Protein AF-A0A484XZW1-F1 (afdb_monomer)

Solvent-accessible surface area (backbone atoms only — not comparable to full-atom values): 4901 Å² total; per-residue (Å²): 102,66,76,62,32,49,45,29,42,73,71,69,70,41,78,67,75,62,57,66,60,54,51,52,63,49,59,76,46,41,67,68,56,61,74,68,68,71,67,60,69,60,53,52,52,52,35,57,75,73,67,54,91,82,86,84,86,83,76,94,51,70,58,31,31,72,88,75,21,53,70,88,67,41,44,92,123

Structure (mmCIF, N/CA/C/O backbone):
data_AF-A0A484XZW1-F1
#
_entry.id   AF-A0A484XZW1-F1
#
loop_
_atom_site.group_PDB
_atom_site.id
_atom_site.type_symbol
_atom_site.label_atom_id
_atom_site.label_alt_id
_atom_site.label_comp_id
_atom_site.label_asym_id
_atom_site.label_entity_id
_atom_site.label_seq_id
_atom_site.pdbx_PDB_ins_code
_atom_site.Cartn_x
_atom_site.Cartn_y
_atom_site.Cartn_z
_atom_site.occupancy
_atom_site.B_iso_or_equiv
_atom_site.auth_seq_id
_atom_site.auth_comp_id
_atom_site.auth_asym_id
_atom_site.auth_atom_id
_atom_site.pdbx_PDB_model_num
ATOM 1 N N . MET A 1 1 ? 3.196 4.043 -19.107 1.00 83.69 1 MET A N 1
ATOM 2 C CA . MET A 1 1 ? 4.447 3.257 -19.003 1.00 83.69 1 MET A CA 1
ATOM 3 C C . MET A 1 1 ? 5.653 3.917 -19.667 1.00 83.69 1 MET A C 1
ATOM 5 O O . MET A 1 1 ? 6.762 3.653 -19.229 1.00 83.69 1 MET A O 1
ATOM 9 N N . GLU A 1 2 ? 5.481 4.813 -20.648 1.00 90.75 2 GLU A N 1
ATOM 10 C CA . GLU A 1 2 ? 6.609 5.459 -21.349 1.00 90.75 2 GLU A CA 1
ATOM 11 C C . GLU A 1 2 ? 7.591 6.205 -20.431 1.00 90.75 2 GLU A C 1
ATOM 13 O O . GLU A 1 2 ? 8.795 6.029 -20.574 1.00 90.75 2 GLU A O 1
ATOM 18 N N . TYR A 1 3 ? 7.100 6.972 -19.4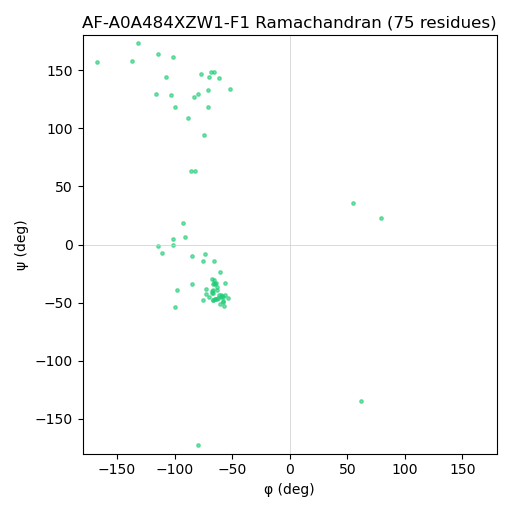50 1.00 96.81 3 TYR A N 1
ATOM 19 C CA . TYR A 1 3 ? 7.957 7.714 -18.515 1.00 96.81 3 TYR A CA 1
ATOM 20 C C . TYR A 1 3 ? 8.925 6.804 -17.734 1.00 96.81 3 TYR A C 1
ATOM 22 O O . TYR A 1 3 ? 10.131 7.048 -17.713 1.00 96.81 3 TYR A O 1
ATOM 30 N N . HIS A 1 4 ? 8.419 5.721 -17.136 1.00 97.38 4 HIS A N 1
ATOM 31 C CA . HIS A 1 4 ? 9.250 4.777 -16.380 1.00 97.38 4 HIS A CA 1
ATOM 32 C C . HIS A 1 4 ? 10.123 3.915 -17.300 1.00 97.38 4 HIS A C 1
ATOM 34 O O . HIS A 1 4 ? 11.299 3.715 -17.005 1.00 97.38 4 HIS A O 1
ATOM 40 N N . ASN A 1 5 ? 9.607 3.482 -18.456 1.00 97.94 5 ASN A N 1
ATOM 41 C CA . ASN A 1 5 ? 10.401 2.734 -19.435 1.00 97.94 5 ASN A CA 1
ATOM 42 C C . ASN A 1 5 ? 11.552 3.568 -20.010 1.00 97.94 5 ASN A C 1
ATOM 44 O O . ASN A 1 5 ? 12.628 3.024 -20.252 1.00 97.94 5 ASN A O 1
ATOM 48 N N . PHE A 1 6 ? 11.379 4.884 -20.168 1.00 97.94 6 PHE A N 1
ATOM 49 C CA . PHE A 1 6 ? 12.472 5.771 -20.559 1.00 97.94 6 PHE A CA 1
ATOM 50 C C . PHE A 1 6 ? 13.625 5.709 -19.549 1.00 97.94 6 PHE A C 1
ATOM 52 O O . PHE A 1 6 ? 14.781 5.603 -19.955 1.00 97.94 6 PHE A O 1
ATOM 59 N N . GLN A 1 7 ? 13.329 5.736 -18.246 1.00 98.38 7 GLN A N 1
ATOM 60 C CA . GLN A 1 7 ? 14.350 5.606 -17.203 1.00 98.38 7 GLN A CA 1
ATOM 61 C C . GLN A 1 7 ? 14.981 4.207 -17.205 1.00 98.38 7 GLN A C 1
ATOM 63 O O . GLN A 1 7 ? 16.206 4.093 -17.210 1.00 98.38 7 GLN A O 1
ATOM 68 N N . LEU A 1 8 ? 14.167 3.147 -17.258 1.00 98.38 8 LEU A N 1
ATOM 69 C CA . LEU A 1 8 ? 14.643 1.759 -17.256 1.00 98.38 8 LEU A CA 1
ATOM 70 C C . LEU A 1 8 ? 15.617 1.487 -18.407 1.00 98.38 8 LEU A C 1
ATOM 72 O O . LEU A 1 8 ? 16.749 1.069 -18.170 1.00 98.38 8 LEU A O 1
ATOM 76 N N . VAL A 1 9 ? 15.220 1.807 -19.638 1.00 97.75 9 VAL A N 1
ATOM 77 C CA . VAL A 1 9 ? 16.009 1.497 -20.836 1.00 97.75 9 VAL A CA 1
ATOM 78 C C . VAL A 1 9 ? 17.202 2.440 -20.979 1.00 97.75 9 VAL A C 1
ATOM 80 O O . VAL A 1 9 ? 18.333 2.001 -21.207 1.00 97.75 9 VAL A O 1
ATOM 83 N N . ASN A 1 10 ? 16.986 3.753 -20.845 1.00 97.69 10 ASN A N 1
ATOM 84 C CA . ASN A 1 10 ? 18.022 4.723 -21.204 1.00 97.69 10 ASN A CA 1
ATOM 85 C C . ASN A 1 10 ? 19.018 4.976 -20.077 1.00 97.69 10 ASN A C 1
ATOM 87 O O . ASN A 1 10 ? 20.199 5.184 -20.369 1.00 97.69 10 ASN A O 1
ATOM 91 N N . PHE A 1 11 ? 18.576 4.935 -18.819 1.00 97.44 11 PHE A N 1
ATOM 92 C CA . PHE A 1 11 ? 19.430 5.210 -17.667 1.00 97.44 11 PHE A CA 1
ATOM 93 C C . PHE A 1 11 ? 19.919 3.919 -17.006 1.00 97.44 11 PHE A C 1
ATOM 95 O O . PHE A 1 11 ? 21.127 3.715 -16.904 1.00 97.44 11 PHE A O 1
ATOM 102 N N . TYR A 1 12 ? 19.004 3.019 -16.637 1.00 97.81 12 TYR A N 1
ATOM 103 C CA . TYR A 1 12 ? 19.344 1.801 -15.889 1.00 97.81 12 TYR A CA 1
ATOM 104 C C . TYR A 1 12 ? 19.791 0.617 -16.757 1.00 97.81 12 TYR A C 1
ATOM 106 O O . TYR A 1 12 ? 20.297 -0.363 -16.217 1.00 97.81 12 TYR A O 1
ATOM 114 N N . LYS A 1 13 ? 19.646 0.709 -18.088 1.00 97.81 13 LYS A N 1
ATOM 115 C CA . LYS A 1 13 ? 19.961 -0.367 -19.051 1.00 97.81 13 LYS A CA 1
ATOM 116 C C . LYS A 1 13 ? 19.228 -1.679 -18.739 1.00 97.81 13 LYS A C 1
ATOM 118 O O . LYS A 1 13 ? 19.776 -2.760 -18.930 1.00 97.81 13 LYS A O 1
ATOM 123 N N . ALA A 1 14 ? 17.995 -1.557 -18.257 1.00 98.00 14 ALA A N 1
ATOM 124 C CA . ALA A 1 14 ? 17.083 -2.659 -17.993 1.00 98.00 14 ALA A CA 1
ATOM 125 C C . ALA A 1 14 ? 16.039 -2.784 -19.112 1.00 98.00 14 ALA A C 1
ATOM 127 O O . ALA A 1 14 ? 15.799 -1.835 -19.866 1.00 98.00 14 ALA A O 1
ATOM 128 N N . ASP A 1 15 ? 15.403 -3.950 -19.192 1.00 97.81 15 ASP A N 1
ATOM 129 C CA . ASP A 1 15 ? 14.334 -4.200 -20.153 1.00 97.81 15 ASP A CA 1
ATOM 130 C C . ASP A 1 15 ? 13.104 -3.326 -19.869 1.00 97.81 15 ASP A C 1
ATOM 132 O O . ASP A 1 15 ? 12.790 -2.986 -18.724 1.00 97.81 15 ASP A O 1
ATOM 136 N N . ALA A 1 16 ? 12.393 -2.959 -20.935 1.00 97.62 16 ALA A N 1
ATOM 137 C CA . ALA A 1 16 ? 11.140 -2.229 -20.822 1.00 97.62 16 ALA A CA 1
ATOM 138 C C . ALA A 1 16 ? 10.034 -3.127 -20.250 1.00 97.62 16 ALA A C 1
ATOM 140 O O . ALA A 1 16 ? 9.923 -4.304 -20.591 1.00 97.62 16 ALA A O 1
ATOM 141 N N . VAL A 1 17 ? 9.159 -2.538 -19.437 1.00 98.12 17 VAL A N 1
ATOM 142 C CA . VAL A 1 17 ? 7.933 -3.193 -18.979 1.00 98.12 17 VAL A CA 1
ATOM 143 C C . VAL A 1 17 ? 6.875 -3.106 -20.078 1.00 98.12 17 VAL A C 1
ATOM 145 O O . VAL A 1 17 ? 6.597 -2.019 -20.594 1.00 98.12 17 VAL A O 1
ATOM 148 N N . ASP A 1 18 ? 6.265 -4.241 -20.420 1.00 98.19 18 ASP A N 1
ATOM 149 C CA . ASP A 1 18 ? 5.170 -4.310 -21.390 1.00 98.19 18 ASP A CA 1
ATOM 150 C C . ASP A 1 18 ? 3.892 -3.687 -20.813 1.00 98.19 18 ASP A C 1
ATOM 152 O O . ASP A 1 18 ? 3.342 -4.146 -19.810 1.00 98.19 18 ASP A O 1
ATOM 156 N N . TYR A 1 19 ? 3.416 -2.631 -21.470 1.00 98.00 19 TYR A N 1
ATOM 157 C CA . TYR A 1 19 ? 2.195 -1.938 -21.087 1.00 98.00 19 TYR A CA 1
ATOM 158 C C . TYR A 1 19 ? 0.953 -2.826 -21.186 1.00 98.00 19 TYR A C 1
ATOM 160 O O . TYR A 1 19 ? 0.150 -2.821 -20.254 1.00 98.00 19 TYR A O 1
ATOM 168 N N . GLN A 1 20 ? 0.789 -3.559 -22.292 1.00 98.19 20 GLN A N 1
ATOM 169 C CA . GLN A 1 20 ? -0.442 -4.305 -22.544 1.00 98.19 20 GLN A CA 1
ATOM 170 C C . GLN A 1 20 ? -0.577 -5.441 -21.539 1.00 98.19 20 GLN A C 1
ATOM 172 O O . GLN A 1 20 ? -1.635 -5.610 -20.945 1.00 98.19 20 GLN A O 1
ATOM 177 N N . LYS A 1 21 ? 0.529 -6.136 -21.263 1.00 98.31 21 LYS A N 1
ATOM 178 C CA . LYS A 1 21 ? 0.556 -7.180 -20.242 1.00 98.31 21 LYS A CA 1
ATOM 179 C C . LYS A 1 21 ? 0.150 -6.650 -18.863 1.00 98.31 21 LYS A C 1
ATOM 181 O O . LYS A 1 21 ? -0.698 -7.246 -18.215 1.00 98.31 21 LYS A O 1
ATOM 186 N N . VAL A 1 22 ? 0.720 -5.523 -18.422 1.00 98.25 22 VAL A N 1
ATOM 187 C CA . VAL A 1 22 ? 0.367 -4.938 -17.113 1.00 98.25 22 VAL A CA 1
ATOM 188 C C . VAL A 1 22 ? -1.099 -4.510 -17.073 1.00 98.25 22 VAL A C 1
ATOM 190 O O . V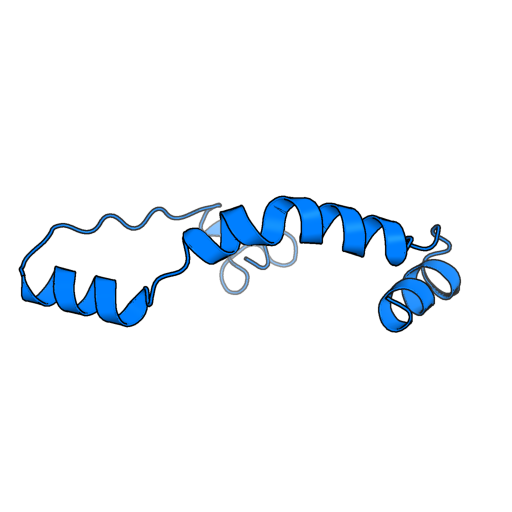AL A 1 22 ? -1.758 -4.696 -16.053 1.00 98.25 22 VAL A O 1
ATOM 193 N N . LEU A 1 23 ? -1.614 -3.945 -18.167 1.00 98.31 23 LEU A N 1
ATOM 194 C CA . LEU A 1 23 ? -3.025 -3.591 -18.269 1.00 98.31 23 LEU A CA 1
ATOM 195 C C . LEU A 1 23 ? -3.911 -4.832 -18.122 1.00 98.31 23 LEU A C 1
ATOM 197 O O . LEU A 1 23 ? -4.815 -4.824 -17.292 1.00 98.31 23 LEU A O 1
ATOM 201 N N . ASP A 1 24 ? -3.633 -5.887 -18.882 1.00 98.62 24 ASP A N 1
ATOM 202 C CA . ASP A 1 24 ? -4.420 -7.120 -18.867 1.00 98.62 24 ASP A CA 1
ATOM 203 C C . ASP A 1 24 ? -4.383 -7.788 -17.483 1.00 98.62 24 ASP A C 1
ATOM 205 O O . ASP A 1 24 ? -5.432 -8.137 -16.937 1.00 98.62 24 ASP A O 1
ATOM 209 N N . ASP A 1 25 ? -3.194 -7.887 -16.878 1.00 98.50 25 ASP A N 1
ATOM 210 C CA . ASP A 1 25 ? -2.989 -8.496 -15.560 1.00 98.50 25 ASP A CA 1
ATOM 211 C C . ASP A 1 25 ? -3.763 -7.743 -14.460 1.00 98.50 25 ASP A C 1
ATOM 213 O O . ASP A 1 25 ? -4.412 -8.361 -13.613 1.00 98.50 25 ASP A O 1
ATOM 217 N N . VAL A 1 26 ? -3.735 -6.404 -14.470 1.00 98.44 26 VAL A N 1
ATOM 218 C CA . VAL A 1 26 ? -4.454 -5.584 -13.478 1.00 98.44 26 VAL A CA 1
ATOM 219 C C . VAL A 1 26 ? -5.961 -5.609 -13.729 1.00 98.44 26 VAL A C 1
ATOM 221 O O . VAL A 1 26 ? -6.740 -5.743 -12.783 1.00 98.44 26 VAL A O 1
ATOM 224 N N . MET A 1 27 ? -6.392 -5.512 -14.988 1.00 98.50 27 MET A N 1
ATOM 225 C CA . MET A 1 27 ? -7.815 -5.518 -15.335 1.00 98.50 27 MET A CA 1
ATOM 226 C C . MET A 1 27 ? -8.481 -6.857 -15.020 1.00 98.50 27 MET A C 1
ATOM 228 O O . MET A 1 27 ? -9.647 -6.867 -14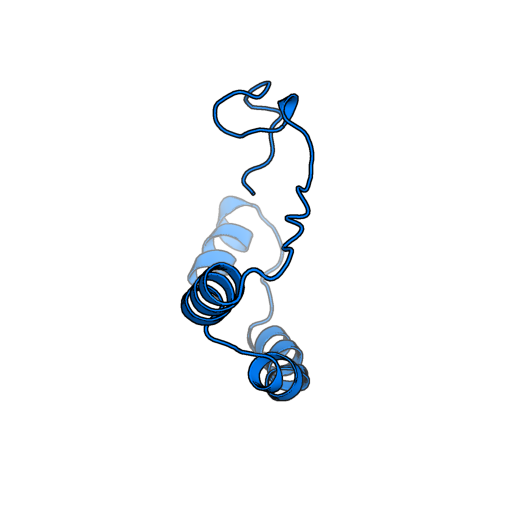.631 1.00 98.50 27 MET A O 1
ATOM 232 N N . ALA A 1 28 ? -7.747 -7.970 -15.089 1.00 98.56 28 ALA A N 1
AT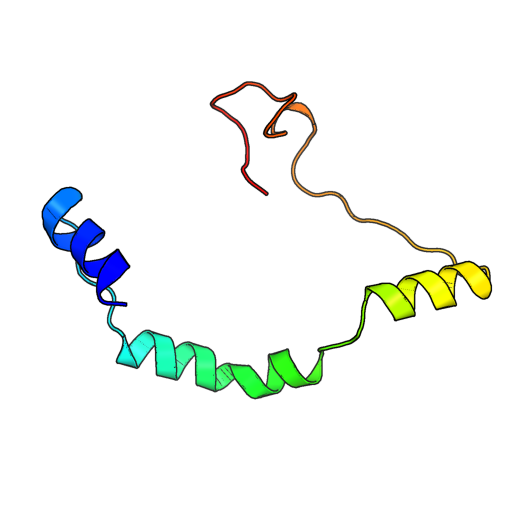OM 233 C CA . ALA A 1 28 ? -8.253 -9.290 -14.716 1.00 98.56 28 ALA A CA 1
ATOM 234 C C . ALA A 1 28 ? -8.691 -9.395 -13.240 1.00 98.56 28 ALA A C 1
ATOM 236 O O . ALA A 1 28 ? -9.515 -10.248 -12.910 1.00 98.56 28 ALA A O 1
ATOM 237 N N . ILE A 1 29 ? -8.166 -8.541 -12.353 1.00 98.31 29 ILE A N 1
ATOM 238 C CA . ILE A 1 29 ? -8.499 -8.532 -10.917 1.00 98.31 29 ILE A CA 1
ATOM 239 C C . ILE A 1 29 ? -9.230 -7.262 -10.461 1.00 98.31 29 ILE A C 1
ATOM 241 O O . ILE A 1 29 ? -9.587 -7.148 -9.286 1.00 98.31 29 ILE A O 1
ATOM 245 N N . ALA A 1 30 ? -9.467 -6.307 -11.363 1.00 98.62 30 ALA A N 1
ATOM 246 C CA . ALA A 1 30 ? -9.989 -4.987 -11.019 1.00 98.62 30 ALA A CA 1
ATOM 247 C C . ALA A 1 30 ? -11.357 -5.051 -10.322 1.00 98.62 30 ALA A C 1
ATOM 249 O O . ALA A 1 30 ? -11.557 -4.390 -9.302 1.00 98.62 30 ALA A O 1
ATOM 250 N N . ASP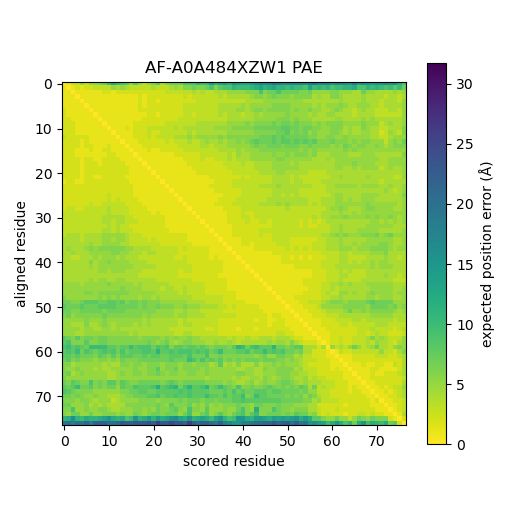 A 1 31 ? -12.275 -5.890 -10.805 1.00 98.38 31 ASP A N 1
ATOM 251 C CA . ASP A 1 31 ? -13.620 -6.013 -10.225 1.00 98.38 31 ASP A CA 1
ATOM 252 C C . ASP A 1 31 ? -13.590 -6.609 -8.809 1.00 98.38 31 ASP A C 1
ATOM 254 O O . ASP A 1 31 ? -14.355 -6.197 -7.938 1.00 98.38 31 ASP A O 1
ATOM 258 N N . ILE A 1 32 ? -12.656 -7.531 -8.543 1.00 98.38 32 ILE A N 1
ATOM 259 C CA . ILE A 1 32 ? -12.470 -8.125 -7.211 1.00 98.38 32 ILE A CA 1
ATOM 260 C C . ILE A 1 32 ? -12.024 -7.043 -6.225 1.00 98.38 32 ILE A C 1
ATOM 262 O O . ILE A 1 32 ? -12.577 -6.930 -5.134 1.00 98.38 32 ILE A O 1
ATOM 266 N N . LEU A 1 33 ? -11.037 -6.231 -6.613 1.00 98.44 33 LEU A N 1
ATOM 267 C CA . LEU A 1 33 ? -10.49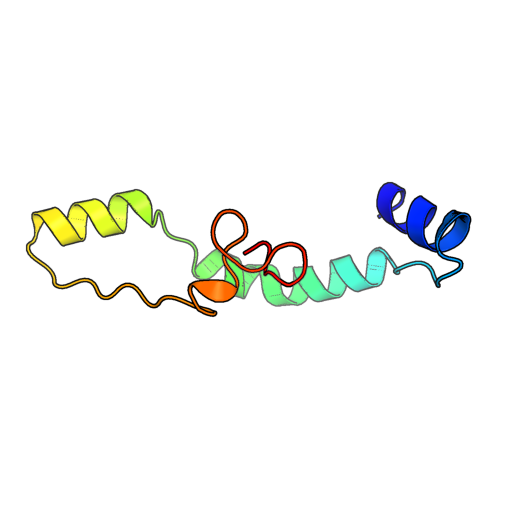5 -5.179 -5.755 1.00 98.44 33 LEU A CA 1
ATOM 268 C C . LEU A 1 33 ? -11.489 -4.032 -5.557 1.00 98.44 33 LEU A C 1
ATOM 270 O O . LEU A 1 33 ? -11.700 -3.588 -4.430 1.00 98.44 33 LEU A O 1
ATOM 274 N N . THR A 1 34 ? -12.130 -3.570 -6.633 1.00 98.19 34 THR A N 1
ATOM 275 C CA . THR A 1 34 ? -13.090 -2.458 -6.569 1.00 98.19 34 THR A CA 1
ATOM 276 C C . THR A 1 34 ? -14.359 -2.833 -5.802 1.00 98.19 34 THR A C 1
ATOM 278 O O . THR A 1 34 ? -14.914 -1.983 -5.110 1.00 98.19 34 THR A O 1
ATOM 281 N N . GLY A 1 35 ? -14.761 -4.109 -5.816 1.00 98.25 35 GLY A N 1
ATOM 282 C CA . GLY A 1 35 ? -15.857 -4.625 -4.993 1.00 98.25 35 GLY A CA 1
ATOM 283 C C . GLY A 1 35 ? -15.601 -4.605 -3.479 1.00 98.25 35 GLY A C 1
ATOM 284 O O . GLY A 1 35 ? -16.550 -4.747 -2.711 1.00 98.25 35 GLY A O 1
ATOM 285 N N . MET A 1 36 ? -14.353 -4.415 -3.033 1.00 98.19 36 MET A N 1
ATOM 286 C CA . MET A 1 36 ? -13.980 -4.338 -1.610 1.00 98.19 36 MET A CA 1
ATOM 287 C C . MET A 1 36 ? -13.767 -2.900 -1.109 1.00 98.19 36 MET A C 1
ATOM 289 O O . MET A 1 36 ? -13.439 -2.699 0.061 1.00 98.19 36 MET A O 1
ATOM 293 N N . VAL A 1 37 ? -13.924 -1.894 -1.975 1.00 98.19 37 VAL A N 1
ATOM 294 C CA . VAL A 1 37 ? -13.668 -0.491 -1.625 1.00 98.19 37 VAL A CA 1
ATOM 295 C C . VAL A 1 37 ? -14.737 0.033 -0.667 1.00 98.19 37 VAL A C 1
ATOM 297 O O . VAL A 1 37 ? -15.935 -0.103 -0.906 1.00 98.19 37 VAL A O 1
ATOM 300 N N . VAL A 1 38 ? -14.291 0.700 0.396 1.00 97.94 38 VAL A N 1
ATOM 301 C CA . VAL A 1 38 ? -15.136 1.419 1.357 1.00 97.94 38 VAL A CA 1
ATOM 302 C C . VAL A 1 38 ? -14.502 2.764 1.706 1.00 97.94 38 VAL A C 1
ATOM 304 O O . VAL A 1 38 ? -13.286 2.929 1.587 1.00 97.94 38 VAL A O 1
ATOM 307 N N . ASP A 1 39 ? -15.307 3.718 2.178 1.00 98.19 39 ASP A N 1
ATOM 308 C CA . ASP A 1 39 ? -14.776 4.924 2.820 1.00 98.19 39 ASP A CA 1
ATOM 309 C C . ASP A 1 39 ? -14.260 4.561 4.219 1.00 98.19 39 ASP A C 1
ATOM 311 O O . ASP A 1 39 ? -15.011 4.487 5.193 1.00 98.19 39 ASP A O 1
ATOM 315 N N . VAL A 1 40 ? -12.959 4.276 4.299 1.00 97.94 40 VAL A N 1
ATOM 316 C CA . VAL A 1 40 ? -12.298 3.852 5.539 1.00 97.94 40 VAL A CA 1
ATOM 317 C C . VAL A 1 40 ? -12.356 4.949 6.607 1.00 97.94 40 VAL A C 1
ATOM 319 O O . VAL A 1 40 ? -12.525 4.637 7.785 1.00 97.94 40 VAL A O 1
ATOM 322 N N . SER A 1 41 ? -12.253 6.224 6.220 1.00 98.00 41 SER A N 1
ATOM 323 C CA . SER A 1 41 ? -12.251 7.345 7.166 1.00 98.00 41 SER A CA 1
ATOM 324 C C . SER A 1 41 ? -13.602 7.487 7.860 1.00 98.00 41 SER A C 1
ATOM 326 O O . SER A 1 41 ? -13.647 7.580 9.090 1.00 98.00 41 SER A O 1
ATOM 328 N N . ASP A 1 42 ? -14.701 7.452 7.097 1.00 98.44 42 ASP A N 1
ATOM 329 C CA . ASP A 1 42 ? -16.044 7.462 7.687 1.00 98.44 42 ASP A CA 1
ATOM 330 C C . ASP A 1 42 ? -16.277 6.192 8.512 1.00 98.44 42 ASP A C 1
ATOM 332 O O . ASP A 1 42 ? -16.663 6.281 9.677 1.00 98.44 42 ASP A O 1
ATOM 336 N N . LEU A 1 43 ? -15.941 5.010 7.980 1.00 98.31 43 LEU A N 1
ATOM 337 C CA . LEU A 1 43 ? -16.121 3.738 8.684 1.00 98.31 43 LEU A CA 1
ATOM 338 C C . LEU A 1 43 ? -15.459 3.734 10.073 1.00 98.31 43 LEU A C 1
ATOM 340 O O . LEU A 1 43 ? -16.091 3.322 11.054 1.00 98.31 43 LEU A O 1
ATOM 344 N N . LEU A 1 44 ? -14.214 4.212 10.168 1.00 98.25 44 LEU A N 1
ATOM 345 C CA . LEU A 1 44 ? -13.474 4.306 11.427 1.00 98.25 44 LEU A CA 1
ATOM 346 C C . LEU A 1 44 ? -14.073 5.346 12.381 1.00 98.25 44 LEU A C 1
ATOM 348 O O . LEU A 1 44 ? -14.174 5.079 13.581 1.00 98.25 44 LEU A O 1
ATOM 352 N N . ASP A 1 45 ? -14.512 6.507 11.885 1.00 98.38 45 ASP A N 1
ATOM 353 C CA . ASP A 1 45 ? -15.155 7.512 12.739 1.00 98.38 45 ASP A CA 1
ATOM 354 C C . ASP A 1 45 ? -16.505 7.022 13.283 1.00 98.38 45 ASP A C 1
ATOM 356 O O . ASP A 1 45 ? -16.818 7.223 14.461 1.00 98.38 45 ASP A O 1
ATOM 360 N N . GLN A 1 46 ? -17.289 6.309 12.471 1.00 98.50 46 GLN A N 1
ATOM 361 C CA . GLN A 1 46 ? -18.530 5.691 12.932 1.00 98.50 46 GLN A CA 1
ATOM 362 C C . GLN A 1 46 ? -18.263 4.577 13.955 1.00 98.50 46 GLN A C 1
ATOM 364 O O . GLN A 1 46 ? -18.963 4.506 14.965 1.00 98.50 46 GLN A O 1
ATOM 369 N N . ALA A 1 47 ? -17.243 3.737 13.743 1.00 98.19 47 ALA A N 1
ATOM 370 C CA . ALA A 1 47 ? -16.832 2.712 14.708 1.00 98.19 47 ALA A CA 1
ATOM 371 C C . ALA A 1 47 ? -16.433 3.331 16.056 1.00 98.19 47 ALA A C 1
ATOM 373 O O . ALA A 1 47 ? -16.928 2.924 17.110 1.00 98.19 47 ALA A O 1
ATOM 374 N N . ARG A 1 48 ? -15.645 4.411 16.02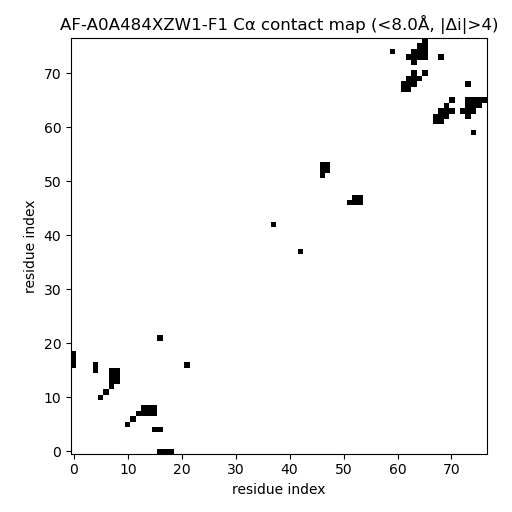0 1.00 97.88 48 ARG A N 1
ATOM 375 C CA . ARG A 1 48 ? -15.292 5.206 17.203 1.00 97.88 48 ARG A CA 1
ATOM 376 C C . ARG A 1 48 ? -16.532 5.749 17.921 1.00 97.88 48 ARG A C 1
ATOM 378 O O . ARG A 1 48 ? -16.606 5.664 19.144 1.00 97.88 48 ARG A O 1
ATOM 385 N N . LYS A 1 49 ? -17.511 6.297 17.189 1.00 98.12 49 LYS A N 1
ATOM 386 C CA . LYS A 1 49 ? -18.770 6.828 17.755 1.00 98.12 49 LYS A CA 1
ATOM 387 C C . LYS A 1 49 ? -19.653 5.746 18.383 1.00 98.12 49 LYS A C 1
ATOM 389 O O . LYS A 1 49 ? -20.331 6.032 19.366 1.00 98.12 49 LYS A O 1
ATOM 394 N N . ARG A 1 50 ? -19.646 4.524 17.840 1.00 98.38 50 ARG A N 1
ATOM 395 C CA . ARG A 1 50 ? -20.362 3.366 18.407 1.00 98.38 50 ARG A CA 1
ATOM 396 C C . ARG A 1 50 ? -19.675 2.762 19.635 1.00 98.38 50 ARG A C 1
ATOM 398 O O . ARG A 1 50 ? -20.313 2.006 20.360 1.00 98.38 50 ARG A O 1
ATOM 405 N N . GLY A 1 51 ? -18.416 3.123 19.890 1.00 98.00 51 GLY A N 1
ATOM 406 C CA . GLY A 1 51 ? -17.611 2.529 20.956 1.00 98.00 51 GLY A CA 1
ATOM 407 C C . GLY A 1 51 ? -17.031 1.164 20.580 1.00 98.00 51 GLY A C 1
ATOM 408 O O . GLY A 1 51 ? -16.724 0.375 21.471 1.00 98.00 51 GLY A O 1
ATOM 409 N N . ASP A 1 52 ? -16.894 0.883 19.281 1.00 98.44 52 ASP A N 1
ATOM 410 C CA . ASP A 1 52 ? -16.282 -0.350 18.790 1.00 98.44 52 ASP A CA 1
ATOM 411 C C . ASP A 1 52 ? -14.774 -0.359 19.102 1.00 98.44 52 ASP A C 1
ATOM 413 O O . ASP A 1 52 ? -14.105 0.680 19.102 1.00 98.44 52 ASP A O 1
ATOM 417 N N . PHE A 1 53 ? -14.211 -1.548 19.326 1.00 97.75 53 PHE A N 1
ATOM 418 C CA . PHE A 1 53 ? -12.765 -1.713 19.460 1.00 97.75 53 PHE A CA 1
ATOM 419 C C . PHE A 1 53 ? -12.106 -1.827 18.084 1.00 97.75 53 PHE A C 1
ATOM 421 O O . PHE A 1 53 ? -12.476 -2.682 17.280 1.00 97.75 53 PHE A O 1
ATOM 428 N N . VAL A 1 54 ? -11.093 -0.996 17.842 1.00 97.38 54 VAL A N 1
ATOM 429 C CA . VAL A 1 54 ? -10.299 -0.990 16.608 1.00 97.38 54 VAL A CA 1
ATOM 430 C C . VAL A 1 54 ? -8.858 -1.362 16.942 1.00 97.38 54 VAL A C 1
ATOM 432 O O . VAL A 1 54 ? -8.256 -0.773 17.839 1.00 97.38 54 VAL A O 1
ATOM 435 N N . MET A 1 55 ? -8.306 -2.334 16.214 1.00 97.62 55 MET A N 1
ATOM 436 C CA . MET A 1 55 ? -6.889 -2.694 16.265 1.00 97.62 55 MET A CA 1
ATOM 437 C C . MET A 1 55 ? -6.189 -2.126 15.030 1.00 97.62 55 MET A C 1
ATOM 439 O O . MET A 1 55 ? -6.636 -2.369 13.912 1.00 97.62 55 MET A O 1
ATOM 443 N N . PHE A 1 56 ? -5.092 -1.400 15.236 1.00 96.94 56 PHE A N 1
ATOM 444 C CA . PHE A 1 56 ? -4.219 -0.944 14.158 1.00 96.94 56 PHE A CA 1
ATOM 445 C C . PHE A 1 56 ? -3.011 -1.872 14.082 1.00 96.94 56 PHE A C 1
ATOM 447 O O . PHE A 1 56 ? -2.248 -1.987 15.041 1.00 96.94 56 PHE A O 1
ATOM 454 N N . GLU A 1 57 ? -2.853 -2.543 12.948 1.00 96.88 57 GLU A N 1
ATOM 455 C CA . GLU A 1 57 ? -1.711 -3.409 12.689 1.00 96.88 57 GLU A CA 1
ATOM 456 C C . GLU A 1 57 ? -0.582 -2.582 12.067 1.00 96.88 57 GLU A C 1
ATOM 458 O O . GLU A 1 57 ? -0.685 -2.118 10.933 1.00 96.88 57 GLU A O 1
ATOM 463 N N . GLY A 1 58 ? 0.482 -2.352 12.836 1.00 93.38 58 GLY A N 1
ATOM 464 C CA . GLY A 1 58 ? 1.701 -1.733 12.325 1.00 93.38 58 GLY A CA 1
ATOM 465 C C . GLY A 1 58 ? 2.534 -2.736 11.529 1.00 93.38 58 GLY A C 1
ATOM 466 O O . GLY A 1 58 ? 2.588 -3.915 11.876 1.00 93.38 58 GLY A O 1
ATOM 467 N N . ALA A 1 59 ? 3.224 -2.258 10.498 1.00 92.81 59 ALA A N 1
ATOM 468 C CA . ALA A 1 59 ? 4.191 -3.044 9.744 1.00 92.81 59 ALA A CA 1
ATOM 469 C C . ALA A 1 59 ? 5.613 -2.480 9.923 1.00 92.81 59 ALA A C 1
ATOM 471 O O . ALA A 1 59 ? 5.802 -1.364 10.405 1.00 92.81 59 ALA A O 1
ATOM 472 N N . GLN A 1 60 ? 6.619 -3.282 9.559 1.00 91.88 60 GLN A N 1
ATOM 473 C CA . GLN A 1 60 ? 8.047 -2.991 9.754 1.00 91.88 60 GLN A CA 1
ATOM 474 C C . GLN A 1 60 ? 8.418 -2.847 11.243 1.00 91.88 60 GLN A C 1
ATOM 476 O O . GLN A 1 60 ? 8.080 -3.704 12.058 1.00 91.88 60 GLN A O 1
ATOM 481 N N . GLY A 1 61 ? 9.190 -1.820 11.596 1.00 91.38 61 GLY A N 1
ATOM 482 C CA . GLY A 1 61 ? 9.628 -1.542 12.955 1.00 91.38 61 GLY A CA 1
ATOM 483 C C . GLY A 1 61 ? 10.231 -0.146 13.042 1.00 91.38 61 GLY A C 1
ATOM 484 O O . GLY A 1 61 ? 10.697 0.393 12.046 1.00 91.38 61 GLY A O 1
ATOM 485 N N . THR A 1 62 ? 10.251 0.437 14.238 1.00 90.31 62 THR A N 1
ATOM 486 C CA . THR A 1 62 ? 10.596 1.855 14.450 1.00 90.31 62 THR A CA 1
ATOM 487 C C . THR A 1 62 ? 11.963 2.263 13.896 1.00 90.31 62 THR A C 1
ATOM 489 O O . THR A 1 62 ? 12.119 3.375 13.415 1.00 90.31 62 THR A O 1
ATOM 492 N N . LEU A 1 63 ? 12.961 1.374 13.909 1.00 91.62 63 LEU A N 1
ATOM 493 C CA . LEU A 1 63 ? 14.291 1.676 13.353 1.00 91.62 63 LEU A CA 1
ATOM 494 C C . LEU A 1 63 ? 14.332 1.703 11.816 1.00 91.62 63 LEU A C 1
ATOM 496 O O . LEU A 1 63 ? 15.347 2.095 11.245 1.00 91.62 63 LEU A O 1
ATOM 500 N N . LEU A 1 64 ? 13.246 1.294 11.161 1.00 91.81 64 LEU A N 1
ATOM 501 C CA . LEU A 1 64 ? 13.051 1.360 9.714 1.00 91.81 64 LEU A CA 1
ATOM 502 C C . LEU A 1 64 ? 12.153 2.533 9.305 1.00 91.81 64 LEU A C 1
ATOM 504 O O . LEU A 1 64 ? 11.827 2.656 8.130 1.00 91.81 64 LEU A O 1
ATOM 508 N N . ASP A 1 65 ? 11.755 3.380 10.251 1.00 94.00 65 ASP A N 1
ATOM 509 C CA . ASP A 1 65 ? 11.014 4.605 9.971 1.00 94.00 65 ASP A CA 1
ATOM 510 C C . ASP A 1 65 ? 11.828 5.557 9.081 1.00 94.00 65 ASP A C 1
ATOM 512 O O . ASP A 1 65 ? 13.047 5.663 9.233 1.00 94.00 65 ASP A O 1
ATOM 516 N N . ILE A 1 66 ? 11.165 6.258 8.161 1.00 93.25 66 ILE A N 1
ATOM 517 C CA . ILE A 1 66 ? 11.830 7.158 7.210 1.00 93.25 66 ILE A CA 1
ATOM 518 C C . ILE A 1 66 ? 12.513 8.352 7.895 1.00 93.25 66 ILE A C 1
ATOM 520 O O . ILE A 1 66 ? 13.582 8.776 7.451 1.00 93.25 66 ILE A O 1
ATOM 524 N N . ASP A 1 67 ? 11.931 8.856 8.986 1.00 91.69 67 ASP A N 1
ATOM 525 C CA . ASP A 1 67 ? 12.380 10.067 9.676 1.00 91.69 67 ASP A CA 1
ATOM 526 C C . ASP A 1 67 ? 13.268 9.746 10.888 1.00 91.69 67 ASP A C 1
ATOM 528 O O . ASP A 1 67 ? 14.258 10.430 11.153 1.00 91.69 67 ASP A O 1
ATOM 532 N N . HIS A 1 68 ? 12.924 8.695 11.631 1.00 92.19 68 HIS A N 1
ATOM 533 C CA . HIS A 1 68 ? 13.524 8.355 12.925 1.00 92.19 68 HIS A CA 1
ATOM 534 C C . HIS A 1 68 ? 14.375 7.082 12.884 1.00 92.19 68 HIS A C 1
ATOM 536 O O . HIS A 1 68 ? 15.016 6.733 13.880 1.00 92.19 68 HIS A O 1
ATOM 542 N N . GLY A 1 69 ? 14.363 6.365 11.762 1.00 91.94 69 GLY A N 1
ATOM 543 C CA . GLY A 1 69 ? 15.133 5.149 11.575 1.00 91.94 69 GLY A CA 1
ATOM 544 C C . GLY A 1 69 ? 16.599 5.403 11.240 1.00 91.94 69 GLY A C 1
ATOM 545 O O . GLY A 1 69 ? 17.120 6.519 11.261 1.00 91.94 69 GLY A O 1
ATOM 546 N N . THR A 1 70 ? 17.307 4.329 10.909 1.00 91.62 70 THR A N 1
ATOM 547 C CA . THR A 1 70 ? 18.734 4.377 10.573 1.00 91.62 70 THR A CA 1
ATOM 548 C C . THR A 1 70 ? 18.966 4.775 9.118 1.00 91.62 70 THR A C 1
ATOM 550 O O . THR A 1 70 ? 19.484 3.985 8.326 1.00 91.62 70 THR A O 1
ATOM 553 N N . TYR A 1 71 ? 18.565 5.993 8.746 1.00 89.06 71 TYR A N 1
ATOM 554 C CA . TYR A 1 71 ? 18.692 6.494 7.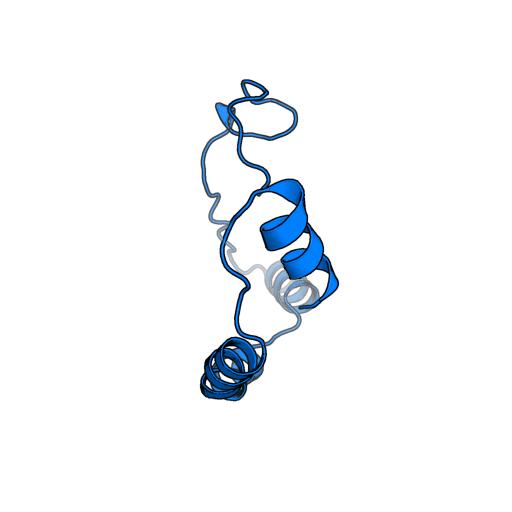375 1.00 89.06 71 TYR A CA 1
ATOM 555 C C . TYR A 1 71 ? 20.136 6.334 6.838 1.00 89.06 71 TYR A C 1
ATOM 557 O O . TYR A 1 71 ? 21.087 6.679 7.547 1.00 89.06 71 TYR A O 1
ATOM 565 N N . PRO A 1 72 ? 20.344 5.836 5.597 1.00 92.94 72 PRO A N 1
ATOM 566 C CA . PRO A 1 72 ? 19.345 5.527 4.562 1.00 92.94 72 PRO A CA 1
ATOM 567 C C . PRO A 1 72 ? 18.792 4.088 4.592 1.00 92.94 72 PRO A C 1
ATOM 569 O O . PRO A 1 72 ? 18.055 3.704 3.689 1.00 92.94 72 PRO A O 1
ATOM 572 N N . TYR A 1 73 ? 19.134 3.273 5.594 1.00 94.75 73 TYR A N 1
ATOM 573 C CA . TYR A 1 73 ? 18.680 1.882 5.724 1.00 94.75 73 TYR A CA 1
ATOM 574 C C . TYR A 1 73 ? 17.316 1.812 6.424 1.00 94.75 73 TYR A C 1
ATOM 576 O O . TYR A 1 73 ? 17.192 1.298 7.535 1.00 94.75 73 TYR A O 1
ATOM 584 N N . VAL A 1 74 ? 16.310 2.389 5.772 1.00 93.62 74 VAL A N 1
ATOM 585 C CA . VAL A 1 74 ? 14.931 2.557 6.260 1.00 93.62 74 VAL A CA 1
ATOM 586 C C . VAL A 1 74 ? 13.930 2.112 5.188 1.00 93.62 74 VAL A C 1
ATOM 588 O O . VAL A 1 74 ? 14.318 1.800 4.060 1.00 93.62 74 VAL A O 1
ATOM 591 N N . THR A 1 75 ? 12.641 2.066 5.518 1.00 86.75 75 THR A N 1
ATOM 592 C CA . THR A 1 75 ? 11.544 1.803 4.575 1.00 86.75 75 THR A CA 1
ATOM 593 C C . THR A 1 75 ? 10.745 3.076 4.301 1.00 86.75 75 THR A C 1
ATOM 595 O O . THR A 1 75 ? 10.556 3.885 5.198 1.00 86.75 75 THR A O 1
ATOM 598 N N . LEU A 1 76 ? 10.268 3.241 3.062 1.00 74.81 76 LEU A N 1
ATOM 599 C CA . LEU A 1 76 ? 9.488 4.407 2.603 1.00 74.81 76 LEU A CA 1
ATOM 600 C C . LEU A 1 76 ? 7.967 4.206 2.735 1.00 74.81 76 LEU A C 1
ATOM 602 O O . LEU A 1 76 ? 7.212 4.835 1.995 1.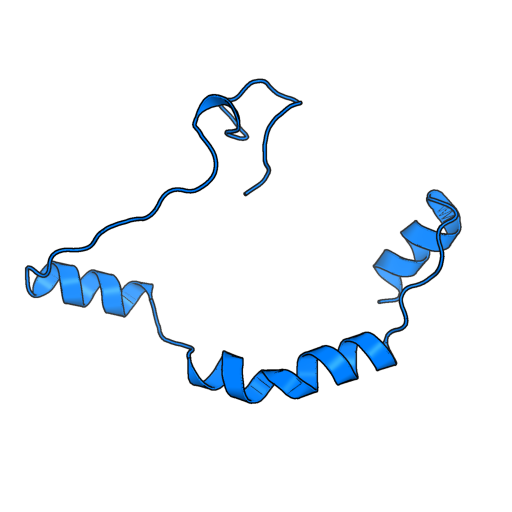00 74.81 76 LEU A O 1
ATOM 606 N N . LEU A 1 77 ? 7.544 3.247 3.563 1.00 53.41 77 LEU A N 1
ATOM 607 C CA . LEU A 1 77 ? 6.133 2.895 3.710 1.00 53.41 77 LEU A CA 1
ATOM 608 C C . LEU A 1 77 ? 5.336 4.013 4.382 1.00 53.41 77 LEU A C 1
ATOM 610 O O . LEU A 1 77 ? 5.881 4.632 5.320 1.00 53.41 77 LEU A O 1
#

pLDDT: mean 95.47, std 6.26, range [53.41, 98.62]

Nearest PDB structures (foldseek):
  1cg3-assembly1_A-2  TM=9.996E-01  e=8.719E-09  Escherichia coli K-12
  1cg4-assembly1_A-2  TM=1.000E+00  e=2.009E-08  Escherichia coli K-12
  1cg1-assembly1_A-2  TM=1.002E+00  e=2.844E-08  Escherichia coli K-12
  1ade-assembly1_A  TM=9.795E-01  e=2.009E-08  Escherichia coli
  3hid-assembly1_A-2  TM=9.881E-01  e=8.653E-08  Yersinia pestis CO92

InterPro domains:
  IPR001114 Adenylosuccinate synthetase [MF_00011] (1-77)
  IPR001114 Adenylosuccinate synthetase [PF00709] (2-75)
  IPR001114 Adenylosuccinate synthetase [PTHR11846] (10-75)
  IPR027417 P-loop containing nucleoside triphosphate hydrolase [SSF52540] (2-75)
  IPR042109 Adenylosuccinate synthetase, domain 1 [G3DSA:3.40.440.10] (4-76)

Foldseek 3Di:
DVVVQCCQCVPVVHDGDDPVVVVVVCVVCVCVVVVPDDPPVVVVVVCVVVVHDDDDDDDDDQLQDPPRHPPPNHDPD

Radius of gyration: 19.78 Å; Cα contacts (8 Å, |Δi|>4): 44; chains: 1; bounding box: 40×19×44 Å

Sequence (77 aa):
MEYHNFQLVNFYKADAVDYQKVLDDVMAIADILTGMVVDVSDLLDQARKRGDFVMFEGAQGTLLDIDHGTYPYVTLL

Secondary structure (DSSP, 8-state):
-HHHHHIIIIIS-PPPPPHHHHHHHHHHHHHHHHTT---HHHHHHHHHHHT--------S-GGG-TTTSSTTSS---

Mean predicted aligned error: 4.14 Å

Organism: NCBI:txid69218